Protein AF-A0A0F9D595-F1 (afdb_monomer_lite)

Secondary structure (DSSP, 8-state):
--HHHHHHHHHHTSPPP--HHHHHHHHHB-TTS-B-HHHHHHTHHHHHHHHHHHHHHHHHHHHHHHHHHHHHHHH-

Sequence (76 aa):
MADTDRVVRALASVPRKSLLIIEMTRSLVLPDGQLDHNLAAEKAPEINLAVAEAQVYSRATARAITALKSIQARAL

Foldseek 3Di:
DDPLVVVVVVVVPDDDDDQVLVVVLVVQADPVRDGPPVVCVVCVVVNVVSVVRVVVVVVVVVVVVVVSVVVVVVVD

Structure (mmCIF, N/CA/C/O backbone):
data_AF-A0A0F9D595-F1
#
_entry.id   AF-A0A0F9D595-F1
#
loop_
_atom_site.group_PDB
_atom_site.id
_atom_site.type_symbol
_atom_site.label_atom_id
_atom_site.label_alt_id
_atom_site.label_comp_id
_atom_site.label_asym_id
_atom_site.label_entity_id
_atom_site.label_seq_id
_atom_site.pdbx_PDB_ins_code
_atom_site.Cartn_x
_atom_site.Cartn_y
_atom_site.Cartn_z
_atom_site.occupancy
_atom_site.B_iso_or_equiv
_atom_site.auth_seq_id
_atom_site.auth_comp_id
_atom_site.auth_asym_id
_atom_site.auth_atom_id
_atom_site.pdbx_PDB_model_num
ATOM 1 N N . MET A 1 1 ? -26.826 -2.074 24.221 1.00 50.44 1 MET A N 1
ATOM 2 C CA . MET A 1 1 ? -25.898 -2.608 23.199 1.00 50.44 1 MET A CA 1
ATOM 3 C C . MET A 1 1 ? -25.080 -1.441 22.696 1.00 50.44 1 MET A C 1
ATOM 5 O O . MET A 1 1 ? -25.650 -0.498 22.163 1.00 50.44 1 MET A O 1
ATOM 9 N N . ALA A 1 2 ? -23.811 -1.433 23.091 1.00 56.41 2 ALA A N 1
ATOM 10 C CA . ALA A 1 2 ? -22.987 -0.243 23.252 1.00 56.41 2 ALA A CA 1
ATOM 11 C C . ALA A 1 2 ? -22.532 0.353 21.915 1.00 56.41 2 ALA A C 1
ATOM 13 O O . ALA A 1 2 ? -22.344 -0.371 20.942 1.00 56.41 2 ALA A O 1
ATOM 14 N N . ASP A 1 3 ? -22.320 1.668 21.899 1.00 74.75 3 ASP A N 1
ATOM 15 C CA . ASP A 1 3 ? -21.843 2.481 20.768 1.00 74.75 3 ASP A CA 1
ATOM 16 C C . ASP A 1 3 ? -20.674 1.826 19.993 1.00 74.75 3 ASP A C 1
ATOM 18 O O . ASP A 1 3 ? -20.606 1.853 18.763 1.00 74.75 3 ASP A O 1
ATOM 22 N N . THR A 1 4 ? -19.815 1.097 20.710 1.00 74.69 4 THR A N 1
ATOM 23 C CA . THR A 1 4 ? -18.710 0.292 20.177 1.00 74.69 4 THR A CA 1
ATOM 24 C C . THR A 1 4 ? -19.139 -0.739 19.125 1.00 74.69 4 THR A C 1
ATOM 26 O O . THR A 1 4 ? -18.486 -0.842 18.089 1.00 74.69 4 THR A O 1
ATOM 29 N N . ASP A 1 5 ? -20.249 -1.461 19.312 1.00 79.69 5 ASP A N 1
ATOM 30 C CA . ASP A 1 5 ? -20.728 -2.463 18.340 1.00 79.69 5 ASP A CA 1
ATOM 31 C C . ASP A 1 5 ? -21.162 -1.823 17.020 1.00 79.69 5 ASP A C 1
ATOM 33 O O . ASP A 1 5 ? -21.064 -2.432 15.950 1.00 79.69 5 ASP A O 1
ATOM 37 N N . ARG A 1 6 ? -21.680 -0.594 17.094 1.00 80.69 6 ARG A N 1
ATOM 38 C CA . ARG A 1 6 ? -22.105 0.175 15.925 1.00 80.69 6 ARG A CA 1
ATOM 39 C C . ARG A 1 6 ? -20.889 0.684 15.157 1.00 80.69 6 ARG A C 1
ATOM 41 O O . ARG A 1 6 ? -20.862 0.570 13.933 1.00 80.69 6 ARG A O 1
ATOM 48 N N . VAL A 1 7 ? -19.865 1.156 15.870 1.00 78.12 7 VAL A N 1
ATOM 49 C CA . VAL A 1 7 ? -18.575 1.557 15.288 1.00 78.12 7 VAL A CA 1
ATOM 50 C C . VAL A 1 7 ? -17.876 0.368 14.624 1.00 78.12 7 VAL A C 1
ATOM 52 O O . VAL A 1 7 ? -17.450 0.476 13.476 1.00 78.12 7 VAL A O 1
ATOM 55 N N . VAL A 1 8 ? -17.815 -0.791 15.288 1.00 79.19 8 VAL A N 1
ATOM 56 C CA . VAL A 1 8 ? -17.196 -2.005 14.728 1.00 79.19 8 VAL A CA 1
ATOM 57 C C . VAL A 1 8 ? -17.926 -2.469 13.466 1.00 79.19 8 VAL A C 1
ATOM 59 O O . VAL A 1 8 ? -17.274 -2.742 12.460 1.00 79.19 8 VAL A O 1
ATOM 62 N N . ARG A 1 9 ? -19.267 -2.502 13.466 1.00 82.25 9 ARG A N 1
ATOM 63 C CA . ARG A 1 9 ? -20.052 -2.871 12.273 1.00 82.25 9 ARG A CA 1
ATOM 64 C C . ARG A 1 9 ? -19.869 -1.894 11.114 1.00 82.25 9 ARG A C 1
ATOM 66 O O . ARG A 1 9 ? -19.733 -2.334 9.976 1.00 82.25 9 ARG A O 1
ATOM 73 N N . ALA A 1 10 ? -19.827 -0.592 11.394 1.00 81.44 10 ALA A N 1
ATOM 74 C CA . ALA A 1 10 ? -19.564 0.416 10.372 1.00 81.44 10 ALA A CA 1
ATOM 75 C C . ALA A 1 10 ? -18.176 0.215 9.741 1.00 81.44 10 ALA A C 1
ATOM 77 O O . ALA A 1 10 ? -18.052 0.212 8.519 1.00 81.44 10 ALA A O 1
ATOM 78 N N . LEU A 1 11 ? -17.148 -0.043 10.552 1.00 76.88 11 LEU A N 1
ATOM 79 C CA . LEU A 1 11 ? -15.793 -0.299 10.059 1.00 76.88 11 LEU A CA 1
ATOM 80 C C . LEU A 1 11 ? -15.670 -1.617 9.287 1.00 76.88 11 LEU A C 1
ATOM 82 O O . LEU A 1 11 ? -14.979 -1.656 8.274 1.00 76.88 11 LEU A O 1
ATOM 86 N N . ALA A 1 12 ? -16.368 -2.673 9.711 1.00 78.62 12 ALA A N 1
ATOM 87 C CA . ALA A 1 12 ? -16.399 -3.951 8.998 1.00 78.62 12 ALA A CA 1
ATOM 88 C C . ALA A 1 12 ? -17.046 -3.844 7.603 1.00 78.62 12 ALA A C 1
ATOM 90 O O . ALA A 1 12 ? -16.750 -4.654 6.729 1.00 78.62 12 ALA A O 1
ATOM 91 N N . SER A 1 13 ? -17.909 -2.845 7.388 1.00 81.50 13 SER A N 1
ATOM 92 C CA . SER A 1 13 ? -18.549 -2.583 6.093 1.00 81.50 13 SER A CA 1
ATOM 93 C C . SER A 1 13 ? -17.678 -1.790 5.112 1.00 81.50 13 SER A C 1
ATOM 95 O O . SER A 1 13 ? -18.048 -1.644 3.947 1.00 81.50 13 SER A O 1
ATOM 97 N N . VAL A 1 14 ? -16.525 -1.274 5.557 1.00 79.12 14 VAL A N 1
ATOM 98 C CA . VAL A 1 14 ? -15.627 -0.498 4.698 1.00 79.12 14 VAL A CA 1
ATOM 99 C C . VAL A 1 14 ? -14.981 -1.438 3.674 1.00 79.12 14 VAL A C 1
ATOM 101 O O . VAL A 1 14 ? -14.303 -2.394 4.062 1.00 79.12 14 VAL A O 1
ATOM 104 N N . PRO A 1 15 ? -15.154 -1.188 2.365 1.00 77.00 15 PRO A N 1
ATOM 105 C CA . PRO A 1 15 ? -14.564 -2.030 1.339 1.00 77.00 15 PRO A CA 1
ATOM 106 C C . PRO A 1 15 ? -13.038 -1.958 1.388 1.00 77.00 15 PRO A C 1
ATOM 108 O O . PRO A 1 15 ? -12.442 -0.922 1.700 1.00 77.00 15 PRO A O 1
ATOM 111 N N . ARG A 1 16 ? -12.387 -3.068 1.034 1.00 78.50 16 ARG A N 1
ATOM 112 C CA . ARG A 1 16 ? -10.927 -3.121 0.948 1.00 78.50 16 ARG A CA 1
ATOM 113 C C . ARG A 1 16 ? -10.439 -2.114 -0.096 1.00 78.50 16 ARG A C 1
ATOM 115 O O . ARG A 1 16 ? -10.850 -2.164 -1.252 1.00 78.50 16 ARG A O 1
ATOM 122 N N . LYS A 1 17 ? -9.519 -1.233 0.300 1.00 83.25 17 LYS A N 1
ATOM 123 C CA . LYS A 1 17 ? -8.818 -0.353 -0.637 1.00 83.25 17 LYS A CA 1
ATOM 124 C C . LYS A 1 17 ? -7.776 -1.165 -1.413 1.00 83.25 17 LYS A C 1
ATOM 126 O O . LYS A 1 17 ? -6.867 -1.737 -0.809 1.00 83.25 17 LYS A O 1
ATOM 131 N N . SER A 1 18 ? -7.895 -1.187 -2.738 1.00 84.50 18 SER A N 1
ATOM 132 C CA . SER A 1 18 ? -6.812 -1.613 -3.632 1.00 84.50 18 SER A CA 1
ATOM 133 C C . SER A 1 18 ? -5.867 -0.435 -3.844 1.00 84.50 18 SER A C 1
ATOM 135 O O . SER A 1 18 ? -6.280 0.599 -4.365 1.00 84.50 18 SER A O 1
ATOM 137 N N . LEU A 1 19 ? -4.626 -0.561 -3.372 1.00 88.81 19 LEU A N 1
ATOM 138 C CA . LEU A 1 19 ? -3.600 0.467 -3.551 1.00 88.81 19 LEU A CA 1
ATOM 139 C C . LEU A 1 19 ? -2.967 0.327 -4.932 1.00 88.81 19 LEU A C 1
ATOM 141 O O . LEU A 1 19 ? -2.628 -0.787 -5.334 1.00 88.81 19 LEU A O 1
ATOM 145 N N . LEU A 1 20 ? -2.736 1.452 -5.611 1.00 89.94 20 LEU A N 1
ATOM 146 C CA . LEU A 1 20 ? -2.173 1.471 -6.963 1.00 89.94 20 LEU A CA 1
ATOM 147 C C . LEU A 1 20 ? -0.835 0.723 -7.050 1.00 89.94 20 LEU A C 1
ATOM 149 O O . LEU A 1 20 ? -0.591 0.004 -8.012 1.00 89.94 20 LEU A O 1
ATOM 153 N N . ILE A 1 21 ? -0.007 0.807 -6.006 1.00 89.62 21 ILE A N 1
ATOM 154 C CA . ILE A 1 21 ? 1.287 0.116 -5.953 1.00 89.62 21 ILE A CA 1
ATOM 155 C C . ILE A 1 21 ? 1.154 -1.412 -6.078 1.00 89.62 21 ILE A C 1
ATOM 157 O O . ILE A 1 21 ? 1.998 -2.056 -6.697 1.00 89.62 21 ILE A O 1
ATOM 161 N N . ILE A 1 22 ? 0.069 -1.999 -5.556 1.00 88.50 22 ILE A N 1
ATOM 162 C CA . ILE A 1 22 ? -0.195 -3.444 -5.637 1.00 88.50 22 ILE A CA 1
ATOM 163 C C . ILE A 1 22 ? -0.536 -3.831 -7.079 1.00 88.50 22 ILE A C 1
ATOM 165 O O . ILE A 1 22 ? -0.045 -4.841 -7.580 1.00 88.50 22 ILE A O 1
ATOM 169 N N . GLU A 1 23 ? -1.334 -3.008 -7.757 1.00 89.06 23 GLU A N 1
ATOM 170 C CA . GLU A 1 23 ? 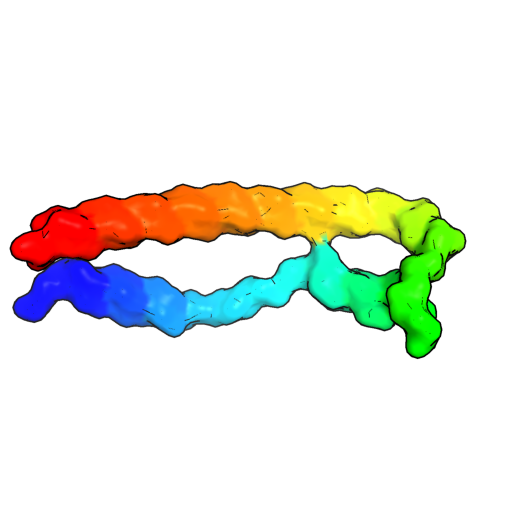-1.688 -3.223 -9.162 1.00 89.06 23 GLU A CA 1
ATOM 171 C C . GLU A 1 23 ? -0.459 -3.069 -10.069 1.00 89.06 23 GLU A C 1
ATOM 173 O O . GLU A 1 23 ? -0.200 -3.922 -10.917 1.00 89.06 23 GLU A O 1
ATOM 178 N N . MET A 1 24 ? 0.362 -2.040 -9.831 1.00 89.19 24 MET A N 1
ATOM 179 C CA . MET A 1 24 ? 1.583 -1.784 -10.604 1.00 89.19 24 MET A CA 1
ATOM 180 C C . MET A 1 24 ? 2.622 -2.898 -10.467 1.00 89.19 24 MET A C 1
ATOM 182 O O . MET A 1 24 ? 3.340 -3.189 -11.424 1.00 89.19 24 MET A O 1
ATOM 186 N N . THR A 1 25 ? 2.684 -3.562 -9.309 1.00 86.62 25 THR A N 1
ATOM 187 C CA . THR A 1 25 ? 3.639 -4.656 -9.073 1.00 86.62 25 THR A CA 1
ATOM 188 C C . THR A 1 25 ? 3.468 -5.778 -10.102 1.00 86.62 25 THR A C 1
ATOM 190 O O . THR A 1 25 ? 4.455 -6.338 -10.563 1.00 86.62 25 THR A O 1
ATOM 193 N N . ARG A 1 26 ? 2.235 -6.056 -10.551 1.00 85.00 26 ARG A N 1
ATOM 194 C CA . ARG A 1 26 ? 1.965 -7.106 -11.551 1.00 85.00 26 ARG A CA 1
ATOM 195 C C . ARG A 1 26 ? 2.591 -6.828 -12.914 1.00 85.00 26 ARG A C 1
ATOM 197 O O . ARG A 1 26 ? 2.914 -7.770 -13.622 1.00 85.00 26 ARG A O 1
ATOM 204 N N . SER A 1 27 ? 2.721 -5.555 -13.284 1.00 87.81 27 SER A N 1
ATOM 205 C CA . SER A 1 27 ? 3.345 -5.149 -14.547 1.00 87.81 27 SER A CA 1
ATOM 206 C C . SER A 1 27 ? 4.848 -4.924 -14.434 1.00 87.81 27 SER A C 1
ATOM 208 O O . SER A 1 27 ? 5.533 -4.948 -15.445 1.00 87.81 27 SER A O 1
ATOM 210 N N . LEU A 1 28 ? 5.347 -4.659 -13.224 1.00 92.38 28 LEU A N 1
ATOM 211 C CA . LEU A 1 28 ? 6.747 -4.312 -12.979 1.00 92.38 28 LEU A CA 1
ATOM 212 C C . LEU A 1 28 ? 7.611 -5.527 -12.637 1.00 92.38 28 LEU A C 1
ATOM 214 O O . LEU A 1 28 ? 8.831 -5.426 -12.670 1.00 92.38 28 LEU A O 1
ATOM 218 N N . VAL A 1 29 ? 6.999 -6.656 -12.281 1.00 92.62 29 VAL A N 1
ATOM 219 C CA . VAL A 1 29 ? 7.711 -7.888 -11.939 1.00 92.62 29 VAL A CA 1
ATOM 220 C C . VAL A 1 29 ? 7.746 -8.814 -13.153 1.00 92.62 29 VAL A C 1
ATOM 222 O O . VAL A 1 29 ? 6.710 -9.154 -13.724 1.00 92.62 29 VAL A O 1
ATOM 225 N N . LEU A 1 30 ? 8.953 -9.215 -13.537 1.00 91.62 30 LEU A N 1
ATOM 226 C CA . LEU A 1 30 ? 9.239 -10.173 -14.595 1.00 91.62 30 LEU A CA 1
ATOM 227 C C . LEU A 1 30 ? 8.785 -11.592 -14.195 1.00 91.62 30 LEU A C 1
ATOM 229 O O . LEU A 1 30 ? 8.605 -11.878 -13.008 1.00 91.62 30 LEU A O 1
ATOM 233 N N . PRO A 1 31 ? 8.619 -12.524 -15.156 1.00 89.81 31 PRO A N 1
ATOM 234 C CA . PRO A 1 31 ? 8.183 -13.895 -14.864 1.00 89.81 31 PRO A CA 1
ATOM 235 C C . PRO A 1 31 ? 9.085 -14.674 -13.894 1.00 89.81 31 PRO A C 1
ATOM 237 O O . PRO A 1 31 ? 8.629 -15.626 -13.266 1.00 89.81 31 PRO A O 1
ATOM 240 N N . ASP A 1 32 ? 10.352 -14.280 -13.770 1.00 92.75 32 ASP A N 1
ATOM 241 C CA . ASP A 1 32 ? 11.330 -14.851 -12.838 1.00 92.75 32 ASP A CA 1
ATOM 242 C C . ASP A 1 32 ? 11.262 -14.235 -11.424 1.00 92.75 32 ASP A C 1
ATOM 244 O O . ASP A 1 32 ? 12.026 -14.616 -10.537 1.00 92.75 32 ASP A O 1
ATOM 248 N N . GLY A 1 33 ? 10.338 -13.297 -11.197 1.00 90.06 33 GLY A N 1
ATOM 249 C CA . GLY A 1 33 ? 10.159 -12.597 -9.930 1.00 90.06 33 GLY A CA 1
ATOM 250 C C . GLY A 1 33 ? 11.080 -11.391 -9.740 1.00 90.06 33 GLY A C 1
ATOM 251 O O . GLY A 1 33 ? 11.001 -10.747 -8.691 1.00 90.06 33 GLY A O 1
ATOM 252 N N . GLN A 1 34 ? 11.935 -11.060 -10.712 1.00 94.38 34 GLN A N 1
ATOM 253 C CA . GLN A 1 34 ? 12.774 -9.865 -10.647 1.00 94.38 34 GLN A CA 1
ATOM 254 C C . GLN A 1 34 ? 12.014 -8.607 -11.065 1.00 94.38 34 GLN A C 1
ATOM 256 O O . GLN A 1 34 ? 11.000 -8.661 -11.754 1.00 94.38 34 GLN A O 1
ATOM 261 N N . LEU A 1 35 ? 12.501 -7.447 -10.631 1.00 91.69 35 LEU A N 1
ATOM 262 C CA . LEU A 1 35 ? 11.954 -6.163 -11.055 1.00 91.69 35 LEU A CA 1
ATOM 263 C C . LEU A 1 35 ? 12.464 -5.827 -12.462 1.00 91.69 35 LEU A C 1
ATOM 265 O O . LEU A 1 35 ? 13.672 -5.827 -12.699 1.00 91.69 35 LEU A O 1
ATOM 269 N N . ASP A 1 36 ? 11.564 -5.459 -13.369 1.00 94.75 36 ASP A N 1
ATOM 270 C CA . ASP A 1 36 ? 11.938 -4.819 -14.626 1.00 94.75 36 ASP A CA 1
ATOM 271 C C . ASP A 1 36 ? 12.425 -3.393 -14.334 1.00 94.75 36 ASP A C 1
ATOM 273 O O . ASP A 1 36 ? 11.647 -2.444 -14.204 1.00 94.75 36 ASP A O 1
ATOM 277 N N . HIS A 1 37 ? 13.739 -3.250 -14.179 1.00 93.50 37 HIS A N 1
ATOM 278 C CA . HIS A 1 37 ? 14.371 -1.976 -13.850 1.00 93.50 37 HIS A CA 1
ATOM 279 C C . HIS A 1 37 ? 14.186 -0.909 -14.933 1.00 93.50 37 HIS A C 1
ATOM 281 O O . HIS A 1 37 ? 14.122 0.275 -14.600 1.00 93.50 37 HIS A O 1
ATOM 287 N N . ASN A 1 38 ? 14.074 -1.308 -16.202 1.00 95.00 38 ASN A N 1
ATOM 288 C CA . ASN A 1 38 ? 13.889 -0.367 -17.303 1.00 95.00 38 ASN A CA 1
ATOM 289 C C . ASN A 1 38 ? 12.472 0.202 -17.261 1.00 95.00 38 ASN A C 1
ATOM 291 O O . ASN A 1 38 ? 12.291 1.418 -17.202 1.00 95.00 38 ASN A O 1
ATOM 295 N N . LEU A 1 39 ? 11.471 -0.675 -17.164 1.00 94.06 39 LEU A N 1
ATOM 296 C CA . LEU A 1 39 ? 10.077 -0.260 -17.040 1.00 94.06 39 LEU A CA 1
ATOM 297 C C . LEU A 1 39 ? 9.826 0.530 -15.747 1.00 94.06 39 LEU A C 1
ATOM 299 O O . LEU A 1 39 ? 9.049 1.486 -15.735 1.00 94.06 39 LEU A O 1
ATOM 303 N N . ALA A 1 40 ? 10.493 0.162 -14.650 1.00 92.44 40 ALA A N 1
ATOM 304 C CA . ALA A 1 40 ? 10.421 0.903 -13.396 1.00 92.44 40 ALA A CA 1
ATOM 305 C C . ALA A 1 40 ? 11.011 2.316 -13.522 1.00 92.44 40 ALA A C 1
ATOM 307 O O . ALA A 1 40 ? 10.447 3.259 -12.966 1.00 92.44 40 ALA A O 1
ATOM 308 N N . ALA A 1 41 ? 12.112 2.482 -14.262 1.00 94.75 41 ALA A N 1
ATOM 309 C CA . ALA A 1 41 ? 12.691 3.796 -14.527 1.00 94.75 41 ALA A CA 1
ATOM 310 C C . ALA A 1 41 ? 11.755 4.663 -15.385 1.00 94.75 41 ALA A C 1
ATOM 312 O O . ALA A 1 41 ? 11.548 5.834 -15.069 1.00 94.75 41 ALA A O 1
ATOM 313 N N . GLU A 1 42 ? 11.129 4.082 -16.412 1.00 96.31 42 GLU A N 1
ATOM 314 C CA . GLU A 1 42 ? 10.143 4.773 -17.254 1.00 96.31 42 GLU A CA 1
ATOM 315 C C . GLU A 1 42 ? 8.906 5.221 -16.463 1.00 96.31 42 GLU A C 1
ATOM 317 O O . GLU A 1 42 ? 8.389 6.313 -16.685 1.00 96.31 42 GLU A O 1
ATOM 322 N N . LYS A 1 43 ? 8.452 4.399 -15.508 1.00 95.12 43 LYS A N 1
ATOM 323 C CA . LYS A 1 43 ? 7.269 4.651 -14.667 1.00 95.12 43 LYS A CA 1
ATOM 324 C C . LYS A 1 43 ? 7.590 5.294 -13.318 1.00 95.12 43 LYS A C 1
ATOM 326 O O . LYS A 1 43 ? 6.767 5.250 -12.399 1.00 95.12 43 LYS A O 1
ATOM 331 N N . ALA A 1 44 ? 8.787 5.855 -13.151 1.00 93.62 44 ALA A N 1
ATOM 332 C CA . ALA A 1 44 ? 9.223 6.405 -11.870 1.00 93.62 44 ALA A CA 1
ATOM 333 C C . ALA A 1 44 ? 8.238 7.439 -11.273 1.00 93.62 44 ALA A C 1
ATOM 335 O O . ALA A 1 44 ? 7.970 7.359 -10.069 1.00 93.62 44 ALA A O 1
ATOM 336 N N . PRO A 1 45 ? 7.643 8.374 -12.047 1.00 95.69 45 PRO A N 1
ATOM 337 C CA . PRO A 1 45 ? 6.651 9.311 -11.515 1.00 95.69 45 PRO A CA 1
ATOM 338 C C . PRO A 1 45 ? 5.407 8.619 -10.941 1.00 95.69 45 PRO A C 1
ATOM 340 O O . PRO A 1 45 ? 4.971 8.938 -9.833 1.00 95.69 45 PRO A O 1
ATOM 343 N N . GLU A 1 46 ? 4.853 7.644 -11.658 1.00 95.31 46 GLU A N 1
ATOM 344 C CA . GLU A 1 46 ? 3.671 6.888 -11.250 1.00 95.31 46 GLU A CA 1
ATOM 345 C C . GLU A 1 46 ? 3.962 6.008 -10.036 1.00 95.31 46 GLU A C 1
ATOM 347 O O . GLU A 1 46 ? 3.146 5.940 -9.115 1.00 95.31 46 GLU A O 1
ATOM 352 N N . ILE A 1 47 ? 5.144 5.384 -9.991 1.00 94.31 47 ILE A N 1
ATOM 353 C CA . ILE A 1 47 ? 5.600 4.606 -8.835 1.00 94.31 47 ILE A CA 1
ATOM 354 C C . ILE A 1 47 ? 5.694 5.513 -7.608 1.00 9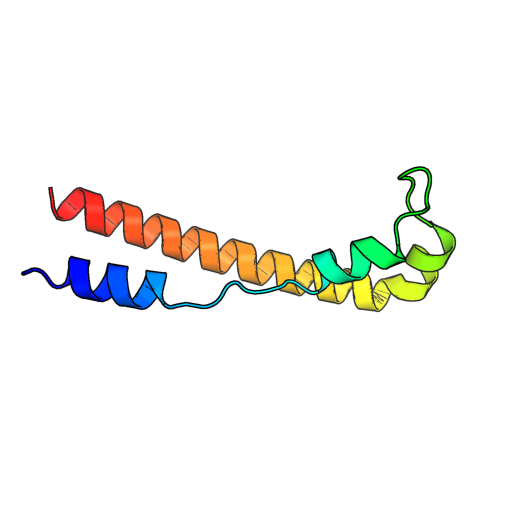4.31 47 ILE A C 1
ATOM 356 O O . ILE A 1 47 ? 5.171 5.167 -6.550 1.00 94.31 47 ILE A O 1
ATOM 360 N N . ASN A 1 48 ? 6.296 6.697 -7.740 1.00 95.25 48 ASN A N 1
ATOM 361 C CA . ASN A 1 48 ? 6.408 7.652 -6.639 1.00 95.25 48 ASN A CA 1
ATOM 362 C C . ASN A 1 48 ? 5.035 8.099 -6.123 1.00 95.25 48 ASN A C 1
ATOM 364 O O . ASN A 1 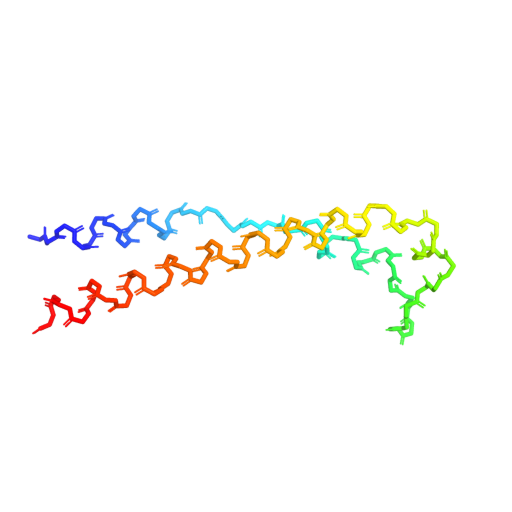48 ? 4.823 8.165 -4.909 1.00 95.25 48 ASN A O 1
ATOM 368 N N . LEU A 1 49 ? 4.083 8.353 -7.025 1.00 95.38 49 LEU A N 1
ATOM 369 C CA . LEU A 1 49 ? 2.709 8.684 -6.653 1.00 95.38 49 LEU A CA 1
ATOM 370 C C . LEU A 1 49 ? 2.029 7.524 -5.911 1.00 95.38 49 LEU A C 1
ATOM 372 O O . LEU A 1 49 ? 1.425 7.732 -4.858 1.00 95.38 49 LEU A O 1
ATOM 376 N N . ALA A 1 50 ? 2.167 6.300 -6.420 1.00 94.44 50 ALA A N 1
ATOM 377 C CA . ALA A 1 50 ? 1.602 5.103 -5.807 1.00 94.44 50 ALA A CA 1
ATOM 378 C C . ALA A 1 50 ? 2.202 4.822 -4.415 1.00 94.44 50 ALA A C 1
ATOM 380 O O . ALA A 1 50 ? 1.484 4.447 -3.485 1.00 94.44 50 ALA A O 1
ATOM 381 N N . VAL A 1 51 ? 3.508 5.056 -4.242 1.00 94.75 51 VAL A N 1
ATOM 382 C CA . VAL A 1 51 ? 4.192 4.990 -2.942 1.00 94.75 51 VAL A CA 1
ATOM 383 C C . VAL A 1 51 ? 3.637 6.049 -1.991 1.00 94.75 51 VAL A C 1
ATOM 385 O O . VAL A 1 51 ? 3.328 5.733 -0.840 1.00 94.75 51 VAL A O 1
ATOM 388 N N . ALA A 1 52 ? 3.473 7.291 -2.450 1.00 95.94 52 ALA A N 1
ATOM 389 C CA . ALA A 1 52 ? 2.928 8.365 -1.627 1.00 95.94 52 ALA A CA 1
ATOM 390 C C . ALA A 1 52 ? 1.495 8.055 -1.155 1.00 95.94 52 ALA A C 1
ATOM 392 O O . ALA A 1 52 ? 1.201 8.207 0.036 1.00 95.94 52 ALA A O 1
ATOM 393 N N . GLU A 1 53 ? 0.627 7.549 -2.042 1.00 95.00 53 GLU A N 1
ATOM 394 C CA . GLU A 1 53 ? -0.723 7.085 -1.685 1.00 95.00 53 GLU A CA 1
ATOM 395 C C . GLU A 1 53 ? -0.657 5.994 -0.607 1.00 95.00 53 GLU A C 1
ATOM 397 O O . GLU A 1 53 ? -1.310 6.102 0.436 1.00 95.00 53 GLU A O 1
ATOM 402 N N . ALA A 1 54 ? 0.174 4.969 -0.819 1.00 94.00 54 ALA A N 1
ATOM 403 C CA . ALA A 1 54 ? 0.320 3.856 0.112 1.00 94.00 54 ALA A CA 1
ATOM 404 C C . ALA A 1 54 ? 0.809 4.312 1.497 1.00 94.00 54 ALA A C 1
ATOM 406 O O . ALA A 1 54 ? 0.307 3.844 2.522 1.00 94.00 54 ALA A O 1
ATOM 407 N N . GLN A 1 55 ? 1.743 5.264 1.555 1.00 95.31 55 GLN A N 1
ATOM 408 C CA . GLN A 1 55 ? 2.230 5.829 2.814 1.00 95.31 55 GLN A CA 1
ATOM 409 C C . GLN A 1 55 ? 1.151 6.627 3.551 1.00 95.31 55 GLN A C 1
ATOM 411 O O . GLN A 1 55 ? 1.015 6.506 4.771 1.00 95.31 55 GLN A O 1
ATOM 416 N N . VAL A 1 56 ? 0.382 7.453 2.835 1.00 94.50 56 VAL A N 1
ATOM 417 C CA . VAL A 1 56 ? -0.730 8.210 3.428 1.00 94.50 56 VAL A CA 1
ATOM 418 C C . VAL A 1 56 ? -1.779 7.254 3.985 1.00 94.50 56 VAL A C 1
ATOM 420 O O . VAL A 1 56 ? -2.169 7.398 5.146 1.00 94.50 56 VAL A O 1
ATOM 423 N N . TYR A 1 57 ? -2.171 6.251 3.198 1.00 91.69 57 TYR A N 1
ATOM 424 C CA . TYR A 1 57 ? -3.118 5.229 3.621 1.00 91.69 57 TYR A CA 1
ATOM 425 C C . TYR A 1 57 ? -2.618 4.486 4.864 1.00 91.69 57 TYR A C 1
ATOM 427 O O . TYR A 1 57 ? -3.312 4.455 5.876 1.00 91.69 57 TYR A O 1
ATOM 435 N N . SER A 1 58 ? -1.375 3.994 4.844 1.00 91.31 58 SER A N 1
ATOM 436 C CA . SER A 1 58 ? -0.752 3.297 5.976 1.00 91.31 58 SER A CA 1
ATOM 437 C C . SER A 1 58 ? -0.779 4.127 7.264 1.00 91.31 58 SER A C 1
ATOM 439 O O . SER A 1 58 ? -1.209 3.641 8.313 1.00 91.31 58 SER A O 1
ATOM 441 N N . ARG A 1 59 ? -0.417 5.417 7.195 1.00 93.25 59 ARG A N 1
ATOM 442 C CA . ARG A 1 59 ? -0.469 6.325 8.355 1.00 93.25 59 ARG A CA 1
ATOM 443 C C . ARG A 1 59 ? -1.889 6.509 8.887 1.00 93.25 59 ARG A C 1
ATOM 445 O O . ARG A 1 59 ? -2.088 6.492 10.102 1.00 93.25 59 ARG A O 1
ATOM 452 N N . ALA A 1 60 ? -2.866 6.696 8.002 1.00 89.44 60 ALA A N 1
ATOM 453 C CA . ALA A 1 60 ? -4.265 6.837 8.396 1.00 89.44 60 ALA A CA 1
ATOM 454 C C . ALA A 1 60 ? -4.789 5.551 9.056 1.00 89.44 60 ALA A C 1
ATOM 456 O O . ALA A 1 60 ? -5.384 5.610 10.134 1.00 89.44 60 ALA A O 1
ATOM 457 N N . THR A 1 61 ? -4.490 4.388 8.472 1.00 88.62 61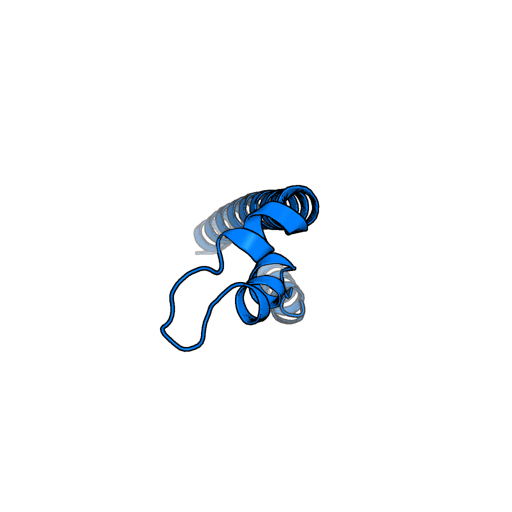 THR A N 1
ATOM 458 C CA . THR A 1 61 ? -4.857 3.078 9.020 1.00 88.62 61 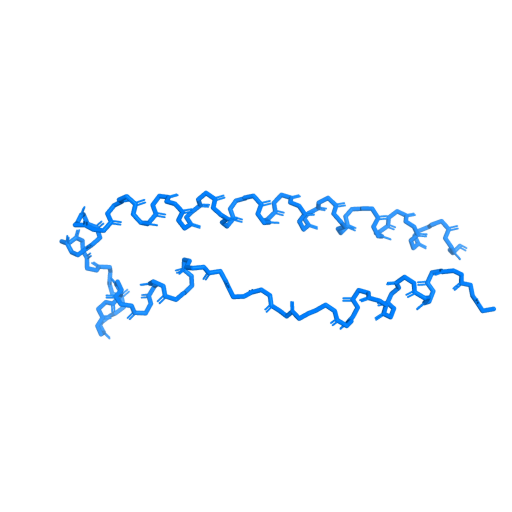THR A CA 1
ATOM 459 C C . THR A 1 61 ? -4.217 2.838 10.385 1.00 88.62 61 THR A C 1
ATOM 461 O O . THR A 1 61 ? -4.910 2.431 11.314 1.00 88.62 61 THR A O 1
ATOM 464 N N . ALA A 1 62 ? -2.929 3.146 10.556 1.00 88.56 62 ALA A N 1
ATOM 465 C CA . ALA A 1 62 ? -2.244 2.997 11.840 1.00 88.56 62 ALA A CA 1
ATOM 466 C C . ALA A 1 62 ? -2.901 3.844 12.943 1.00 88.56 62 ALA A C 1
ATOM 468 O O . ALA A 1 62 ? -3.138 3.354 14.046 1.00 88.56 62 ALA A O 1
ATOM 469 N N . ARG A 1 63 ? -3.260 5.099 12.637 1.00 88.31 63 ARG A N 1
ATOM 470 C CA . ARG A 1 63 ? -3.983 5.979 13.571 1.00 88.31 63 ARG A CA 1
ATOM 471 C C . ARG A 1 63 ? -5.351 5.412 13.945 1.00 88.31 63 ARG A C 1
ATOM 473 O O . ARG A 1 63 ? -5.688 5.388 15.127 1.00 88.31 63 ARG A O 1
ATOM 480 N N . ALA A 1 64 ? -6.109 4.925 12.963 1.00 85.88 64 ALA A N 1
ATOM 481 C CA . ALA A 1 64 ? -7.415 4.315 13.198 1.00 85.88 64 ALA A CA 1
ATOM 482 C C . ALA A 1 64 ? -7.311 3.064 14.088 1.00 85.88 64 ALA A C 1
ATOM 484 O O . ALA A 1 64 ? -8.061 2.935 15.053 1.00 85.88 64 ALA A O 1
ATOM 485 N N . ILE A 1 65 ? -6.338 2.183 13.826 1.00 86.44 65 ILE A N 1
ATOM 486 C CA . ILE A 1 65 ? -6.087 0.988 14.647 1.00 86.44 65 ILE A CA 1
ATOM 487 C C . ILE A 1 65 ? -5.745 1.378 16.088 1.00 86.44 65 ILE A C 1
ATOM 489 O O . ILE A 1 65 ? -6.297 0.802 17.023 1.00 86.44 65 ILE A O 1
ATOM 493 N N . THR A 1 66 ? -4.864 2.361 16.289 1.00 88.38 66 THR A N 1
ATOM 494 C CA . THR A 1 66 ? -4.506 2.843 17.632 1.00 88.38 66 THR A CA 1
ATOM 495 C C . THR A 1 66 ? -5.720 3.399 18.376 1.00 88.38 66 THR A C 1
ATOM 497 O O . THR A 1 66 ? -5.931 3.057 19.541 1.00 88.38 66 THR A O 1
ATOM 500 N N . ALA A 1 67 ? -6.556 4.199 17.707 1.00 85.00 67 ALA A N 1
ATOM 501 C CA . ALA A 1 67 ? -7.786 4.721 18.295 1.00 85.00 67 ALA A CA 1
ATOM 502 C C . ALA A 1 67 ? -8.735 3.583 18.710 1.00 85.00 67 ALA A C 1
ATOM 504 O O . ALA A 1 67 ? -9.204 3.557 19.849 1.00 85.00 67 ALA A O 1
ATOM 505 N N . LEU A 1 68 ? -8.944 2.593 17.837 1.00 81.62 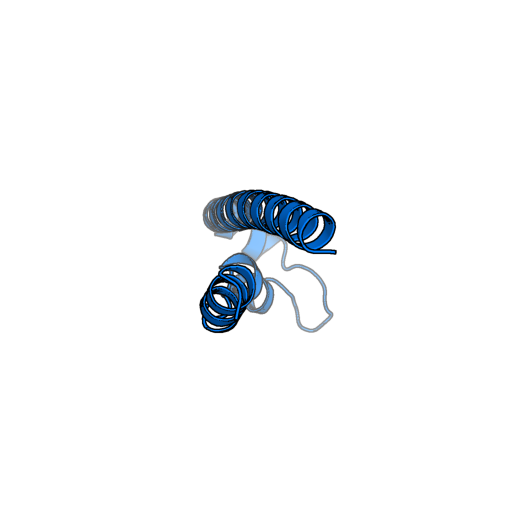68 LEU A N 1
ATOM 506 C CA . LEU A 1 68 ? -9.802 1.438 18.116 1.00 81.62 68 LEU A CA 1
ATOM 507 C C . LEU A 1 68 ? -9.309 0.602 19.293 1.00 81.62 68 LEU A C 1
ATOM 509 O O . LEU A 1 68 ? -10.104 0.275 20.172 1.00 81.62 68 LEU A O 1
ATOM 513 N N . LYS A 1 69 ? -8.004 0.311 19.353 1.00 83.69 69 LYS A N 1
ATOM 514 C CA . LYS A 1 69 ? -7.400 -0.396 20.491 1.00 83.69 69 LYS A CA 1
ATOM 515 C C . LYS A 1 69 ? -7.654 0.341 21.806 1.00 83.69 69 LYS A C 1
ATOM 517 O O . LYS A 1 69 ? -7.965 -0.295 22.807 1.00 83.69 69 LYS A O 1
ATOM 522 N N . SER A 1 70 ? -7.569 1.674 21.801 1.00 81.19 70 SER A N 1
ATOM 523 C CA . SER A 1 70 ? -7.829 2.473 23.004 1.00 81.19 70 SER A CA 1
ATOM 524 C C . SER A 1 70 ? -9.301 2.463 23.430 1.00 81.19 70 SER A C 1
ATOM 526 O O . SER A 1 70 ? -9.577 2.418 24.624 1.00 81.19 70 SER A O 1
ATOM 528 N N . ILE A 1 71 ? -10.243 2.463 22.479 1.00 78.50 71 ILE A N 1
ATOM 529 C CA . ILE A 1 71 ? -11.681 2.358 22.766 1.00 78.50 71 ILE A CA 1
ATOM 530 C C . ILE A 1 71 ? -12.000 0.976 23.343 1.00 78.50 71 ILE A C 1
ATOM 532 O O . ILE A 1 71 ? -12.668 0.890 24.367 1.00 78.50 71 ILE A O 1
ATOM 536 N N . GLN A 1 72 ? -11.491 -0.096 22.727 1.00 73.75 72 GLN A N 1
ATOM 537 C CA . GLN A 1 72 ? -11.699 -1.465 23.209 1.00 73.75 72 GLN A CA 1
ATOM 538 C C . GLN A 1 72 ? -11.148 -1.663 24.624 1.00 73.75 72 GLN A C 1
ATOM 540 O O . GLN A 1 72 ? -11.842 -2.215 25.468 1.00 73.75 72 GLN A O 1
ATOM 545 N N . ALA A 1 73 ? -9.946 -1.154 24.907 1.00 73.00 73 ALA A N 1
ATOM 546 C CA . ALA A 1 73 ? -9.341 -1.242 26.234 1.00 73.00 73 ALA A CA 1
ATOM 547 C C . ALA A 1 73 ? -10.113 -0.471 27.322 1.00 73.00 73 ALA A C 1
ATOM 549 O O . ALA A 1 73 ? -9.973 -0.795 28.492 1.00 73.00 73 ALA A O 1
ATOM 550 N N . ARG A 1 74 ? -10.900 0.551 26.954 1.00 70.56 74 ARG A N 1
ATOM 551 C CA . ARG A 1 74 ? -11.749 1.329 27.879 1.00 70.56 74 ARG A CA 1
ATOM 552 C C . ARG A 1 74 ? -13.155 0.749 28.057 1.00 70.56 74 ARG A C 1
ATOM 554 O O . ARG A 1 74 ? -13.885 1.215 28.923 1.00 70.56 74 ARG A O 1
ATOM 561 N N . ALA A 1 75 ? -13.560 -0.170 27.183 1.00 59.03 75 ALA A N 1
ATOM 562 C CA . ALA A 1 75 ? -14.870 -0.818 27.217 1.00 59.03 75 ALA A CA 1
ATOM 563 C C . ALA A 1 75 ? -14.866 -2.142 28.010 1.00 59.03 75 ALA A C 1
ATOM 565 O O . ALA A 1 75 ? -15.940 -2.697 28.237 1.00 59.03 75 ALA A O 1
ATOM 566 N N . LEU A 1 76 ? -13.677 -2.633 28.383 1.00 52.16 76 LEU A N 1
ATOM 567 C CA . LEU A 1 76 ? -13.429 -3.739 29.316 1.00 52.16 76 LEU A CA 1
ATOM 568 C C . LEU A 1 76 ? -13.250 -3.194 30.737 1.00 52.16 76 LEU A C 1
ATOM 570 O O . LEU A 1 76 ? -13.657 -3.912 31.675 1.00 52.16 76 LEU A O 1
#

Organism: NCBI:txid412755

Radius of gyration: 18.26 Å; chains: 1; bounding box: 40×24×47 Å

pLDDT: mean 85.88, std 10.01, range [50.44, 96.31]